Protein AF-A0A2E2B3Q4-F1 (afdb_monomer)

Structure (mmCIF, N/CA/C/O backbone):
data_AF-A0A2E2B3Q4-F1
#
_entry.id   AF-A0A2E2B3Q4-F1
#
loop_
_atom_site.group_PDB
_atom_site.id
_atom_site.type_symbol
_atom_site.label_atom_id
_atom_site.label_alt_id
_atom_site.label_comp_id
_atom_site.label_asym_id
_atom_site.label_entity_id
_atom_site.label_seq_id
_atom_site.pdbx_PDB_ins_code
_atom_site.Cartn_x
_atom_site.Cartn_y
_atom_site.Cartn_z
_atom_site.occupancy
_atom_site.B_iso_or_equiv
_atom_site.auth_seq_id
_atom_site.auth_comp_id
_atom_site.auth_asym_id
_atom_site.auth_atom_id
_atom_site.pdbx_PDB_model_num
ATOM 1 N N . MET A 1 1 ? -14.056 -1.247 15.953 1.00 68.25 1 MET A N 1
ATOM 2 C CA . MET A 1 1 ? -13.317 -0.067 15.463 1.00 68.25 1 MET A CA 1
ATOM 3 C C . MET A 1 1 ? -14.347 0.898 14.944 1.00 68.25 1 MET A C 1
ATOM 5 O O . MET A 1 1 ? -15.021 0.557 13.977 1.00 68.25 1 MET A O 1
ATOM 9 N N . ASP A 1 2 ? -14.502 2.016 15.639 1.00 80.19 2 ASP A N 1
ATOM 10 C CA . ASP A 1 2 ? -15.424 3.074 15.249 1.00 80.19 2 ASP A CA 1
ATOM 11 C C . ASP A 1 2 ? -14.594 4.158 14.554 1.00 80.19 2 ASP A C 1
ATOM 13 O O . ASP A 1 2 ? -13.893 4.933 15.198 1.00 80.19 2 ASP A O 1
ATOM 17 N N . ILE A 1 3 ? -14.525 4.079 13.225 1.00 85.38 3 ILE A N 1
ATOM 18 C CA . ILE A 1 3 ? -13.751 4.995 12.383 1.00 85.38 3 ILE A CA 1
ATOM 19 C C . ILE A 1 3 ? -14.750 5.655 11.446 1.00 85.38 3 ILE A C 1
ATOM 21 O O . ILE A 1 3 ? -15.396 4.970 10.649 1.00 85.38 3 ILE A O 1
ATOM 25 N N . GLN A 1 4 ? -14.864 6.976 11.534 1.00 88.38 4 GLN A N 1
ATOM 26 C CA . GLN A 1 4 ? -15.706 7.738 10.626 1.00 88.38 4 GLN A CA 1
ATOM 27 C C . GLN A 1 4 ? -15.102 7.738 9.217 1.00 88.38 4 GLN A C 1
ATOM 29 O O . GLN A 1 4 ? -13.902 7.935 9.036 1.00 88.38 4 GLN A O 1
ATOM 34 N N . ILE A 1 5 ? -15.945 7.524 8.208 1.00 92.50 5 ILE A N 1
ATOM 35 C CA . ILE A 1 5 ? -15.524 7.596 6.808 1.00 92.50 5 ILE A CA 1
ATOM 36 C C . ILE A 1 5 ? -15.081 9.026 6.486 1.00 92.50 5 ILE A C 1
ATOM 38 O O . ILE A 1 5 ? -15.745 9.991 6.859 1.00 92.50 5 ILE A O 1
ATOM 42 N N . GLY A 1 6 ? -13.983 9.148 5.745 1.00 92.88 6 GLY A N 1
ATOM 43 C CA . GLY A 1 6 ? -13.477 10.428 5.256 1.00 92.88 6 GLY A CA 1
ATOM 44 C C . GLY A 1 6 ? -12.499 11.135 6.193 1.00 92.88 6 GLY A C 1
ATOM 45 O O . GLY A 1 6 ? -12.079 12.248 5.891 1.00 92.88 6 GLY A O 1
ATOM 46 N N . THR A 1 7 ? -12.117 10.510 7.305 1.00 93.81 7 THR A N 1
ATOM 47 C CA . THR A 1 7 ? -11.088 11.036 8.209 1.00 93.81 7 THR A CA 1
ATOM 48 C C . THR A 1 7 ? -9.717 10.451 7.887 1.00 93.81 7 THR A C 1
ATOM 50 O O . THR A 1 7 ? -9.600 9.398 7.256 1.00 93.81 7 THR A O 1
ATOM 53 N N . ASN A 1 8 ? -8.659 11.132 8.317 1.00 94.56 8 ASN A N 1
ATOM 54 C CA . ASN A 1 8 ? -7.327 10.544 8.325 1.00 94.56 8 ASN A CA 1
ATOM 55 C C . ASN A 1 8 ? -7.137 9.770 9.628 1.00 94.56 8 ASN A C 1
ATOM 57 O O . ASN A 1 8 ? -7.483 10.246 10.708 1.00 94.56 8 ASN A O 1
ATOM 61 N N . VAL A 1 9 ? -6.588 8.567 9.514 1.00 94.56 9 VAL A N 1
ATOM 62 C CA 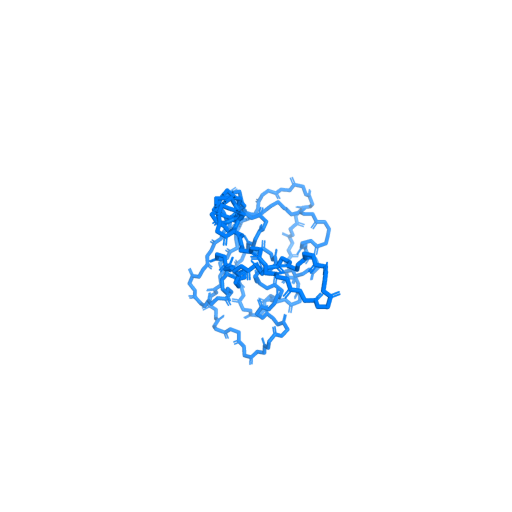. VAL A 1 9 ? -6.256 7.717 10.653 1.00 94.56 9 VAL A CA 1
ATOM 63 C C . VAL A 1 9 ? -4.799 7.309 10.574 1.00 94.56 9 VAL A C 1
ATOM 65 O O . VAL A 1 9 ? -4.282 6.982 9.502 1.00 94.56 9 VAL A O 1
ATOM 68 N N . GLN A 1 10 ? -4.137 7.313 11.719 1.00 94.88 10 GLN A N 1
ATOM 69 C CA . GLN A 1 10 ? -2.811 6.751 11.860 1.00 94.88 10 GLN A CA 1
ATOM 70 C C . GLN A 1 10 ? -2.948 5.263 12.173 1.00 94.88 10 GLN A C 1
ATOM 72 O O . GLN A 1 10 ? -3.650 4.852 13.096 1.00 94.88 10 GLN A O 1
ATOM 77 N N . VAL A 1 11 ? -2.278 4.441 11.372 1.00 95.06 11 VAL A N 1
ATOM 78 C CA . VAL A 1 11 ? -2.275 2.986 11.514 1.00 95.06 11 VAL A CA 1
ATOM 79 C C . VAL A 1 11 ? -0.866 2.556 11.861 1.00 95.06 11 VAL A C 1
ATOM 81 O O . VAL A 1 11 ? 0.073 2.870 11.133 1.00 95.06 11 VAL A O 1
ATOM 84 N N . LYS A 1 12 ? -0.724 1.808 12.952 1.00 96.00 12 LYS A N 1
ATOM 85 C CA . LYS A 1 12 ? 0.545 1.237 13.403 1.00 96.00 12 LYS A CA 1
ATOM 86 C C . LYS A 1 12 ? 0.440 -0.278 13.462 1.00 96.00 12 LYS A C 1
ATOM 88 O O . LYS A 1 12 ? -0.500 -0.818 14.040 1.00 96.00 12 LYS A O 1
ATOM 93 N N . VAL A 1 13 ? 1.415 -0.981 12.895 1.00 96.50 13 VAL A N 1
ATOM 94 C CA . VAL A 1 13 ? 1.517 -2.441 12.995 1.00 96.50 13 VAL A CA 1
ATOM 95 C C . VAL A 1 13 ? 2.188 -2.790 14.321 1.00 96.50 13 VAL A C 1
ATOM 97 O O . VAL A 1 13 ? 3.402 -2.669 14.475 1.00 96.50 13 VAL A O 1
ATOM 100 N N . VAL A 1 14 ? 1.394 -3.210 15.305 1.00 96.62 14 VAL A N 1
ATOM 101 C CA . VAL A 1 14 ? 1.876 -3.483 16.669 1.00 96.62 14 VAL A CA 1
ATOM 102 C C . VAL A 1 14 ? 2.343 -4.922 16.832 1.00 96.62 14 VAL A C 1
ATOM 104 O O . VAL A 1 14 ? 3.248 -5.180 17.622 1.00 96.62 14 VAL A O 1
ATOM 107 N N . LYS A 1 15 ? 1.765 -5.866 16.086 1.00 95.44 15 LYS A N 1
ATOM 108 C CA . LYS A 1 15 ? 2.128 -7.287 16.153 1.00 95.44 15 LYS A CA 1
ATOM 109 C C . LYS A 1 15 ? 2.578 -7.790 14.793 1.00 95.44 15 LYS A C 1
ATOM 111 O O . LYS A 1 15 ? 2.002 -7.416 13.774 1.00 95.44 15 LYS A O 1
ATOM 116 N N . GLN A 1 16 ? 3.563 -8.685 14.793 1.00 94.38 16 GLN A N 1
ATOM 117 C CA . GLN A 1 16 ? 4.035 -9.322 13.571 1.00 94.38 16 GLN A CA 1
ATOM 118 C C . GLN A 1 16 ? 2.912 -10.178 12.951 1.00 94.38 16 GLN A C 1
ATOM 120 O O . GLN A 1 16 ? 2.377 -11.064 13.627 1.00 94.38 16 GLN A O 1
ATOM 125 N N . PRO A 1 17 ? 2.540 -9.946 11.681 1.00 93.62 17 PRO A N 1
ATOM 126 C CA . PRO A 1 17 ? 1.540 -10.763 11.008 1.00 93.62 17 PRO A CA 1
ATOM 127 C C . PRO A 1 17 ? 2.051 -12.186 10.787 1.00 93.62 17 PRO A C 1
ATOM 129 O O . PRO A 1 17 ? 3.189 -12.388 10.364 1.00 93.62 17 PRO A O 1
ATOM 132 N N . THR A 1 18 ? 1.197 -13.174 11.042 1.00 93.56 18 THR A N 1
ATOM 133 C CA . THR A 1 18 ? 1.555 -14.599 10.941 1.00 93.56 18 THR A CA 1
ATOM 134 C C . THR A 1 18 ? 1.222 -15.218 9.587 1.00 93.56 18 THR A C 1
ATOM 136 O O . THR A 1 18 ? 1.747 -16.276 9.258 1.00 93.56 18 THR A O 1
ATOM 139 N N . ASN A 1 19 ? 0.352 -14.585 8.795 1.00 93.81 19 ASN A N 1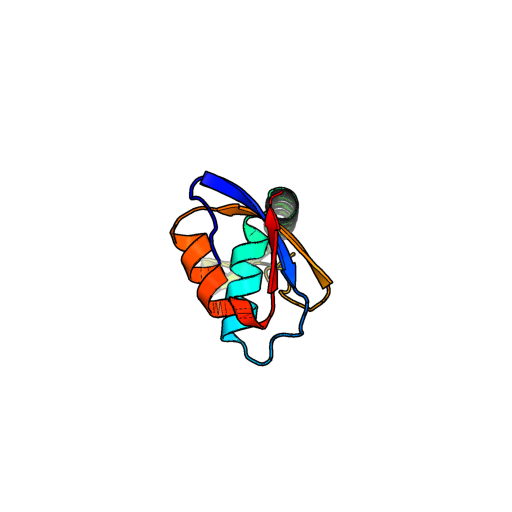
ATOM 140 C CA . ASN A 1 19 ? -0.081 -15.095 7.498 1.00 93.81 19 ASN A CA 1
ATOM 141 C C . ASN A 1 19 ? 0.233 -14.113 6.361 1.00 93.81 19 ASN A C 1
ATOM 143 O O . ASN A 1 19 ? 0.247 -12.892 6.525 1.00 93.81 19 ASN A O 1
ATOM 147 N N . GLU A 1 20 ? 0.437 -14.650 5.159 1.00 94.94 20 GLU A N 1
ATOM 148 C CA . GLU A 1 20 ? 0.743 -13.823 3.989 1.00 94.94 20 GLU A CA 1
ATOM 149 C C . GLU A 1 20 ? -0.414 -12.900 3.592 1.00 94.94 20 GLU A C 1
ATOM 151 O O . GLU A 1 20 ? -0.191 -11.815 3.054 1.00 94.94 20 GLU A O 1
ATOM 156 N N . ALA A 1 21 ? -1.656 -13.317 3.848 1.00 95.00 21 ALA A N 1
ATOM 157 C CA . ALA A 1 21 ? -2.843 -12.536 3.517 1.00 95.00 21 ALA A CA 1
ATOM 158 C C . ALA 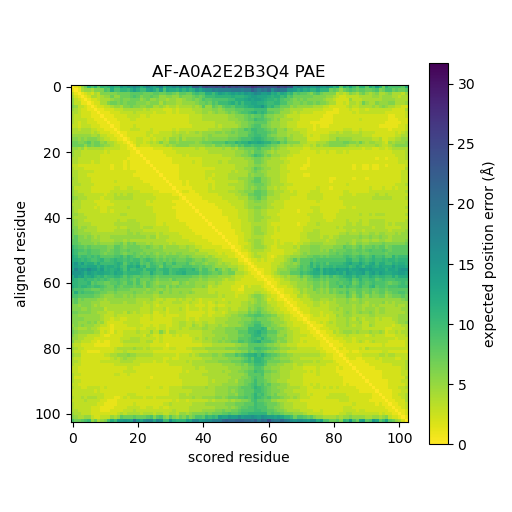A 1 21 ? -2.910 -11.222 4.316 1.00 95.00 21 ALA A C 1
ATOM 160 O O . ALA A 1 21 ? -3.189 -10.167 3.734 1.00 95.00 21 ALA A O 1
ATOM 161 N N . ALA A 1 22 ? -2.595 -11.249 5.618 1.00 95.00 22 ALA A N 1
ATOM 162 C CA . ALA A 1 22 ? -2.522 -10.032 6.421 1.00 95.00 22 ALA A CA 1
ATOM 163 C C . ALA A 1 22 ? -1.336 -9.171 5.991 1.00 95.00 22 ALA A C 1
ATOM 165 O O . ALA A 1 22 ? -1.522 -7.971 5.817 1.00 95.00 22 ALA A O 1
ATOM 166 N N . ILE A 1 23 ? -0.164 -9.762 5.716 1.00 95.50 23 ILE A N 1
ATOM 167 C CA . ILE A 1 23 ? 1.000 -9.015 5.203 1.00 95.50 23 ILE A CA 1
ATOM 168 C C . ILE A 1 23 ? 0.626 -8.262 3.921 1.00 95.50 23 ILE A C 1
ATOM 170 O O . ILE A 1 23 ? 0.855 -7.059 3.813 1.00 95.50 23 ILE A O 1
ATOM 174 N N . LYS A 1 24 ? -0.007 -8.938 2.955 1.00 95.06 24 LYS A N 1
ATOM 175 C CA . LYS A 1 24 ? -0.459 -8.317 1.698 1.00 95.06 24 LYS A CA 1
ATOM 176 C C . LYS A 1 24 ? -1.455 -7.184 1.944 1.00 95.06 24 LYS A C 1
ATOM 178 O O . LYS A 1 24 ? -1.389 -6.154 1.273 1.00 95.06 24 LYS A O 1
ATOM 183 N N . THR A 1 25 ? -2.363 -7.354 2.900 1.00 96.62 25 THR A N 1
ATOM 184 C CA . THR A 1 25 ? -3.359 -6.333 3.247 1.00 96.62 25 THR A CA 1
ATOM 185 C C . THR A 1 25 ? -2.712 -5.126 3.919 1.00 96.62 25 THR A C 1
ATOM 187 O O . THR A 1 25 ? -2.948 -4.004 3.483 1.00 96.62 25 THR A O 1
ATOM 190 N N . LEU A 1 26 ? -1.801 -5.337 4.868 1.00 95.94 26 LEU A N 1
ATOM 191 C CA . LEU A 1 26 ? -1.046 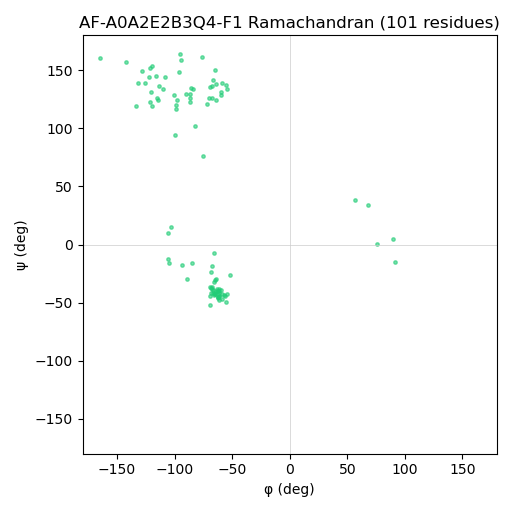-4.266 5.519 1.00 95.94 26 LEU A CA 1
ATOM 192 C C . LEU A 1 26 ? -0.177 -3.496 4.530 1.00 95.94 26 LEU A C 1
ATOM 194 O O . LEU A 1 26 ? -0.245 -2.273 4.497 1.00 95.94 26 LEU A O 1
ATOM 198 N N . ARG A 1 27 ? 0.553 -4.186 3.645 1.00 95.38 27 ARG A N 1
ATOM 199 C CA . ARG A 1 27 ? 1.322 -3.533 2.571 1.00 95.38 27 ARG A CA 1
ATOM 200 C C . ARG A 1 27 ? 0.442 -2.651 1.697 1.00 95.38 27 ARG A C 1
ATOM 202 O O . ARG A 1 27 ? 0.828 -1.540 1.355 1.00 95.38 27 ARG A O 1
ATOM 209 N N . ARG A 1 28 ? -0.739 -3.143 1.317 1.00 94.88 28 ARG A N 1
ATOM 210 C CA . ARG A 1 28 ? -1.696 -2.411 0.477 1.00 94.88 28 ARG A CA 1
ATOM 211 C C . ARG A 1 28 ? -2.279 -1.193 1.190 1.00 94.88 28 ARG A C 1
ATOM 213 O O . ARG A 1 28 ? -2.454 -0.163 0.547 1.00 94.88 28 ARG A O 1
ATOM 220 N N . VAL A 1 29 ? -2.564 -1.309 2.484 1.00 95.38 29 VAL A N 1
ATOM 221 C CA . VAL A 1 29 ? -3.066 -0.213 3.318 1.00 95.38 29 VAL A CA 1
ATOM 222 C C . VAL A 1 29 ? -1.978 0.845 3.526 1.00 95.38 29 VAL A C 1
ATOM 224 O O . VAL A 1 29 ? -2.200 2.000 3.182 1.00 95.38 29 VAL A O 1
ATOM 227 N N . LEU A 1 30 ? -0.778 0.455 3.964 1.00 95.62 30 LEU A N 1
ATOM 228 C CA . LEU A 1 30 ? 0.358 1.364 4.176 1.00 95.62 30 LEU A CA 1
ATOM 229 C C . LEU A 1 30 ? 0.844 2.019 2.874 1.00 95.62 30 LEU A C 1
ATOM 231 O O . LEU A 1 30 ? 1.265 3.169 2.875 1.00 95.62 30 LEU A O 1
ATOM 235 N N . ALA A 1 31 ? 0.699 1.348 1.728 1.00 94.50 31 ALA A N 1
ATOM 236 C CA . ALA A 1 31 ? 0.986 1.941 0.422 1.00 94.50 31 ALA A CA 1
ATOM 237 C C . ALA A 1 31 ? 0.052 3.102 0.032 1.00 94.50 31 ALA A C 1
ATOM 239 O O . ALA A 1 31 ? 0.278 3.729 -1.007 1.00 94.50 31 ALA A O 1
ATOM 240 N N . LYS A 1 32 ? -1.010 3.372 0.805 1.00 94.12 32 LYS A N 1
ATOM 241 C CA . LYS A 1 32 ? -1.892 4.527 0.601 1.00 94.12 32 LYS A CA 1
ATOM 242 C C . LYS A 1 32 ? -1.363 5.804 1.259 1.00 94.12 32 LYS A C 1
ATOM 244 O O . LYS A 1 32 ? -1.831 6.869 0.854 1.00 94.12 32 LYS A O 1
ATOM 249 N N . ASP A 1 33 ? -0.404 5.702 2.178 1.00 94.94 33 ASP A N 1
ATOM 250 C CA . ASP A 1 33 ? 0.297 6.848 2.762 1.00 94.94 33 ASP A CA 1
ATOM 251 C C . ASP A 1 33 ? 1.001 7.657 1.658 1.00 94.94 33 ASP A C 1
ATOM 253 O O . ASP A 1 33 ? 1.560 7.100 0.706 1.00 94.94 33 ASP A O 1
ATOM 257 N N . GLU A 1 34 ? 0.939 8.982 1.750 1.00 93.56 34 GLU A N 1
ATOM 258 C CA . GLU A 1 34 ? 1.538 9.896 0.780 1.00 93.56 34 GLU A CA 1
ATOM 259 C C . GLU A 1 34 ? 3.062 9.770 0.710 1.00 93.56 34 GLU A C 1
ATOM 261 O O . GLU A 1 34 ? 3.625 9.783 -0.388 1.00 93.56 34 GLU A O 1
ATOM 266 N N . SER A 1 35 ? 3.723 9.562 1.850 1.00 93.25 35 SER A N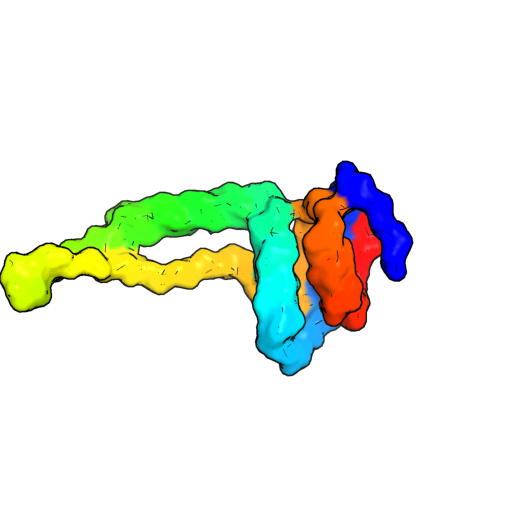 1
ATOM 267 C CA . SER A 1 35 ? 5.175 9.365 1.920 1.00 93.25 35 SER A CA 1
ATOM 268 C C . SER A 1 35 ? 5.601 8.107 1.154 1.00 93.25 35 SER A C 1
ATOM 270 O O . SER A 1 35 ? 6.498 8.139 0.305 1.00 93.25 35 SER A O 1
ATOM 272 N N . ILE A 1 36 ? 4.875 7.007 1.360 1.00 94.50 36 ILE A N 1
ATOM 273 C CA . ILE A 1 36 ? 5.103 5.730 0.681 1.00 94.50 36 ILE A CA 1
ATOM 274 C C . ILE A 1 36 ? 4.752 5.821 -0.808 1.00 94.50 36 ILE A C 1
ATOM 276 O O . ILE A 1 36 ? 5.459 5.254 -1.646 1.00 94.50 36 ILE A O 1
ATOM 280 N N . LYS A 1 37 ? 3.692 6.550 -1.175 1.00 94.25 37 LYS A N 1
ATOM 281 C CA . LYS A 1 37 ? 3.349 6.817 -2.581 1.00 94.25 37 LYS A CA 1
ATOM 282 C C . LYS A 1 37 ? 4.451 7.598 -3.293 1.00 94.25 37 LYS A C 1
ATOM 284 O O . LYS A 1 37 ? 4.797 7.246 -4.424 1.00 94.25 37 LYS A O 1
ATOM 289 N N . ALA A 1 38 ? 5.000 8.628 -2.653 1.00 95.00 38 ALA A N 1
ATOM 290 C CA . ALA A 1 38 ? 6.093 9.421 -3.203 1.00 95.00 38 ALA A CA 1
ATOM 291 C C . ALA A 1 38 ? 7.341 8.556 -3.427 1.00 95.00 38 ALA A C 1
ATOM 293 O O . ALA A 1 38 ? 7.918 8.569 -4.518 1.00 95.00 38 ALA A O 1
ATOM 294 N N . GLU A 1 39 ? 7.691 7.724 -2.447 1.00 94.94 39 GLU A N 1
ATOM 295 C CA . GLU A 1 39 ? 8.823 6.809 -2.560 1.00 94.94 39 GLU A CA 1
ATOM 296 C C . GLU A 1 39 ? 8.606 5.753 -3.650 1.00 94.94 39 GLU A C 1
ATOM 298 O O . GLU A 1 39 ? 9.477 5.520 -4.488 1.00 94.94 39 GLU A O 1
ATOM 303 N N . LYS A 1 40 ? 7.405 5.174 -3.735 1.00 94.56 40 LYS A N 1
ATOM 304 C CA . LYS A 1 40 ? 7.039 4.257 -4.823 1.00 94.56 40 LYS A CA 1
ATOM 305 C C . LYS A 1 40 ? 7.202 4.919 -6.193 1.00 94.56 40 LYS A C 1
ATOM 307 O O . LYS A 1 40 ? 7.756 4.302 -7.098 1.00 94.56 40 LYS A O 1
ATOM 312 N N . LYS A 1 41 ? 6.763 6.172 -6.348 1.00 94.94 41 LYS A N 1
ATOM 313 C CA . LYS A 1 41 ? 6.917 6.934 -7.598 1.00 94.94 41 LYS A CA 1
ATOM 314 C C . LYS A 1 41 ? 8.393 7.150 -7.946 1.00 94.94 41 LYS A C 1
ATOM 316 O O . LYS A 1 41 ? 8.771 7.029 -9.112 1.00 94.94 41 LYS A O 1
ATOM 321 N N . ARG A 1 42 ? 9.236 7.431 -6.947 1.00 95.56 42 ARG A N 1
ATOM 322 C CA . ARG A 1 42 ? 10.692 7.540 -7.119 1.00 95.56 42 ARG A CA 1
ATOM 323 C C . ARG A 1 42 ? 11.295 6.218 -7.596 1.00 95.56 42 ARG A C 1
ATOM 325 O O . ARG A 1 42 ? 12.050 6.217 -8.567 1.00 95.56 42 ARG A O 1
ATOM 332 N N . LEU A 1 43 ? 10.939 5.103 -6.959 1.00 94.25 43 LEU A N 1
ATOM 333 C CA . LEU A 1 43 ? 11.418 3.768 -7.329 1.00 94.25 43 LEU A CA 1
ATOM 334 C C . LEU A 1 43 ? 10.959 3.350 -8.728 1.00 94.25 43 LEU A C 1
ATOM 336 O O . LEU A 1 43 ? 11.760 2.801 -9.480 1.00 94.25 43 LEU A O 1
ATOM 340 N N . ASP A 1 44 ? 9.714 3.650 -9.101 1.00 93.19 44 ASP A N 1
ATOM 341 C CA . ASP A 1 44 ? 9.196 3.367 -10.443 1.00 93.19 44 ASP A CA 1
ATOM 342 C C . ASP A 1 44 ? 10.005 4.136 -11.510 1.00 93.19 44 ASP A C 1
ATOM 344 O O . ASP A 1 44 ? 10.449 3.540 -12.490 1.00 93.19 44 ASP A O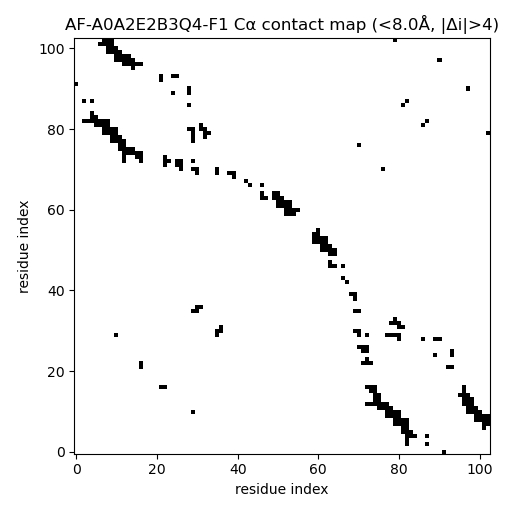 1
ATOM 348 N N . LYS A 1 45 ? 10.356 5.408 -11.261 1.00 93.94 45 LYS A N 1
ATOM 349 C CA . LYS A 1 45 ? 11.242 6.184 -12.153 1.00 93.94 45 LYS A CA 1
ATOM 350 C C . LYS A 1 45 ? 12.643 5.571 -12.287 1.00 93.94 45 LYS A C 1
ATOM 352 O O . LYS A 1 45 ? 13.225 5.587 -13.371 1.00 93.94 45 LYS A O 1
ATOM 357 N N . VAL A 1 46 ? 13.201 5.037 -11.198 1.00 93.62 46 VAL A N 1
ATOM 358 C CA . VAL A 1 46 ? 14.504 4.345 -11.216 1.00 93.62 46 VAL A CA 1
ATOM 359 C C . VAL A 1 46 ? 14.419 3.010 -11.959 1.00 93.62 46 VAL A C 1
ATOM 361 O O . VAL A 1 46 ? 15.368 2.621 -12.639 1.00 93.62 46 VAL A O 1
ATOM 364 N N . ALA A 1 47 ? 13.304 2.292 -11.839 1.00 91.69 47 ALA A N 1
ATOM 365 C CA . ALA A 1 47 ? 13.090 1.051 -12.571 1.00 91.69 47 ALA A CA 1
ATOM 366 C C . ALA A 1 47 ? 12.985 1.312 -14.081 1.00 91.69 47 ALA A C 1
ATOM 368 O O . ALA A 1 47 ? 13.602 0.590 -14.867 1.00 91.69 47 ALA A O 1
ATOM 369 N N . ASP A 1 48 ? 12.275 2.373 -14.469 1.00 91.69 48 ASP A N 1
ATOM 370 C CA . ASP A 1 48 ? 12.103 2.768 -15.867 1.00 91.69 48 ASP A CA 1
ATOM 371 C C . ASP A 1 48 ? 13.413 3.263 -16.502 1.00 91.69 48 ASP A C 1
ATOM 373 O O . ASP A 1 48 ? 13.714 2.933 -17.649 1.00 91.69 48 ASP A O 1
ATOM 377 N N . SER A 1 49 ? 14.262 3.978 -15.756 1.00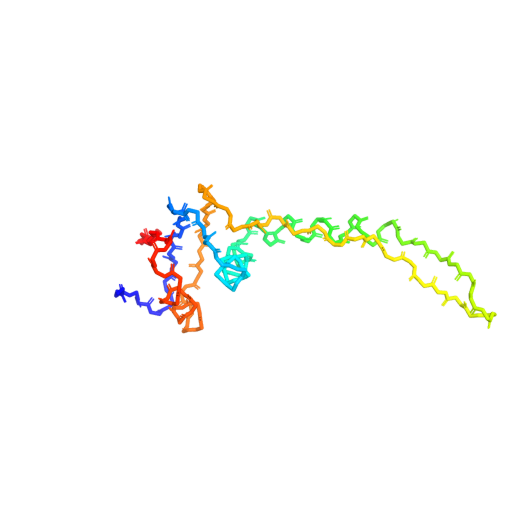 92.19 49 SER A N 1
ATOM 378 C CA . SER A 1 49 ? 15.579 4.393 -16.267 1.00 92.19 49 SER A CA 1
ATOM 379 C C . SER A 1 49 ? 16.546 3.224 -16.484 1.00 92.19 49 SER A C 1
ATOM 381 O O . SER A 1 49 ? 17.519 3.352 -17.224 1.00 92.19 49 SER A O 1
ATOM 383 N N . LYS A 1 50 ? 16.280 2.070 -15.861 1.00 92.81 50 LYS A N 1
ATOM 384 C CA . LYS A 1 50 ? 17.092 0.850 -15.965 1.00 92.81 50 LYS A CA 1
ATOM 385 C C . LYS A 1 50 ? 16.483 -0.207 -16.889 1.00 92.81 50 LYS A C 1
ATOM 387 O O . LYS A 1 50 ? 16.911 -1.365 -16.840 1.00 92.81 50 LYS A O 1
ATOM 392 N N . LEU A 1 51 ? 15.509 0.159 -17.724 1.00 93.12 51 LEU A N 1
ATOM 393 C CA . LEU A 1 51 ? 14.938 -0.747 -18.720 1.00 93.12 51 LEU A CA 1
ATOM 394 C C . LEU A 1 51 ? 16.019 -1.231 -19.683 1.00 93.12 51 LEU A C 1
ATOM 396 O O . LEU A 1 51 ? 16.756 -0.445 -20.275 1.00 93.12 51 LEU A O 1
ATOM 400 N N . ARG A 1 52 ? 16.101 -2.552 -19.850 1.00 92.00 52 ARG A N 1
ATOM 401 C CA . ARG A 1 52 ? 17.016 -3.173 -20.809 1.00 92.00 52 ARG A CA 1
ATOM 402 C C . ARG A 1 52 ? 16.216 -3.762 -21.950 1.00 92.00 52 ARG A C 1
ATOM 404 O O . ARG A 1 52 ? 15.248 -4.483 -21.724 1.00 92.00 52 ARG A O 1
ATOM 411 N N . TYR A 1 53 ? 16.657 -3.501 -23.168 1.00 93.00 53 TYR A N 1
ATOM 412 C CA . TYR A 1 53 ? 16.069 -4.080 -24.365 1.00 93.00 53 TYR A CA 1
ATOM 413 C C . TYR A 1 53 ? 16.952 -5.239 -24.824 1.00 93.00 53 TYR A C 1
ATOM 415 O O . TYR A 1 53 ? 18.169 -5.100 -24.932 1.00 93.00 53 TYR A O 1
ATOM 423 N N . LYS A 1 54 ? 16.347 -6.404 -25.054 1.00 92.25 54 LYS A N 1
ATOM 424 C CA . LYS A 1 54 ? 17.001 -7.567 -25.664 1.00 92.25 54 LYS A CA 1
ATOM 425 C C . LYS A 1 54 ? 16.158 -8.071 -26.816 1.00 92.25 54 LYS A C 1
ATOM 427 O O . LYS A 1 54 ? 14.942 -8.010 -26.744 1.00 92.25 54 LYS A O 1
ATOM 432 N N . THR A 1 55 ? 16.771 -8.643 -27.836 1.00 95.12 55 THR A N 1
ATOM 433 C CA . THR A 1 55 ? 16.017 -9.276 -28.921 1.00 95.12 55 THR A CA 1
ATOM 434 C C . THR A 1 55 ? 15.650 -10.710 -28.538 1.00 95.12 55 THR A C 1
ATOM 436 O O . THR A 1 55 ? 16.494 -11.457 -28.042 1.00 95.12 55 THR A O 1
ATOM 439 N N . ARG A 1 56 ? 14.395 -11.117 -28.757 1.00 92.88 56 ARG A N 1
ATOM 440 C CA . ARG A 1 56 ? 13.932 -12.511 -28.649 1.00 92.88 56 ARG A CA 1
ATOM 441 C C . ARG A 1 56 ? 13.087 -12.851 -29.873 1.00 92.88 56 ARG A C 1
ATOM 443 O O . ARG A 1 56 ? 12.085 -12.189 -30.119 1.00 92.88 56 ARG A O 1
ATOM 450 N N . GLY A 1 57 ? 13.516 -13.842 -30.661 1.00 92.94 57 GLY A N 1
ATOM 451 C CA . GLY A 1 57 ? 12.824 -14.230 -31.900 1.00 92.94 57 GLY A CA 1
ATOM 452 C C . GLY A 1 57 ? 12.660 -13.073 -32.894 1.00 92.94 57 GLY A C 1
ATOM 453 O O . GLY A 1 57 ? 11.589 -12.903 -33.465 1.00 92.94 57 GLY A O 1
ATOM 454 N N . GLY A 1 58 ? 13.674 -12.208 -33.019 1.00 93.38 58 GLY A N 1
ATOM 455 C CA . GLY A 1 58 ? 13.629 -11.025 -33.890 1.00 93.38 58 GLY A CA 1
ATOM 456 C C . GLY A 1 58 ? 12.789 -9.849 -33.371 1.00 93.38 58 GLY A C 1
ATOM 457 O O . GLY A 1 58 ? 12.729 -8.821 -34.036 1.00 93.38 58 GLY A O 1
ATOM 458 N N . ARG A 1 59 ? 12.165 -9.951 -32.187 1.00 93.00 59 ARG A N 1
ATOM 459 C CA . ARG A 1 59 ? 11.358 -8.874 -31.584 1.00 93.00 59 ARG A CA 1
ATOM 460 C C . ARG A 1 59 ? 12.055 -8.244 -30.372 1.00 93.00 59 ARG A C 1
ATOM 462 O O . ARG A 1 59 ? 12.705 -8.973 -29.614 1.00 93.00 59 ARG A O 1
ATOM 469 N N . PRO A 1 60 ? 11.918 -6.923 -30.144 1.00 92.19 60 PRO A N 1
ATOM 470 C CA . PRO A 1 60 ? 12.422 -6.290 -28.934 1.00 92.19 60 PRO A CA 1
ATOM 471 C C . PRO A 1 60 ? 11.627 -6.779 -27.718 1.00 92.19 60 PRO A C 1
ATOM 473 O O . PRO A 1 60 ? 10.402 -6.709 -27.667 1.00 92.19 60 PRO A O 1
ATOM 476 N N . TRP A 1 61 ? 12.349 -7.278 -26.726 1.00 94.69 61 TRP A N 1
ATOM 477 C CA . TRP A 1 61 ? 11.849 -7.742 -25.445 1.00 94.69 61 TRP A CA 1
ATOM 478 C C . TRP A 1 61 ? 12.378 -6.836 -24.338 1.00 94.69 61 TRP A C 1
ATOM 480 O O . TRP A 1 61 ? 13.590 -6.665 -24.177 1.00 94.69 61 TRP A O 1
ATOM 490 N N . ILE A 1 62 ? 11.465 -6.280 -23.547 1.00 93.94 62 ILE A N 1
ATOM 491 C CA . ILE A 1 62 ? 11.799 -5.385 -22.441 1.00 93.94 62 ILE A CA 1
ATOM 492 C C . ILE A 1 62 ? 12.070 -6.221 -21.191 1.00 93.94 62 ILE A C 1
ATOM 494 O O . ILE A 1 62 ? 11.215 -6.971 -20.721 1.00 93.94 62 ILE A O 1
ATOM 498 N N . GLN A 1 63 ? 13.257 -6.070 -20.619 1.00 92.75 63 GLN A N 1
ATOM 499 C CA . GLN A 1 63 ? 13.592 -6.592 -19.302 1.00 92.75 63 GLN A CA 1
ATOM 500 C C . GLN A 1 63 ? 13.458 -5.468 -18.276 1.00 92.75 63 GLN A C 1
ATOM 502 O O . GLN A 1 63 ? 14.179 -4.469 -18.332 1.00 92.75 63 GLN A O 1
ATOM 507 N N . ARG A 1 64 ? 12.522 -5.647 -17.340 1.00 90.12 64 ARG A N 1
ATOM 508 C CA . ARG A 1 64 ? 12.291 -4.728 -16.222 1.00 90.12 64 ARG A CA 1
ATOM 509 C C . ARG A 1 64 ? 13.029 -5.211 -14.978 1.00 90.12 64 ARG A C 1
ATOM 511 O O . ARG A 1 64 ? 13.177 -6.415 -14.771 1.00 90.12 64 ARG A O 1
ATOM 518 N N . MET A 1 65 ? 13.466 -4.272 -14.146 1.00 92.44 65 MET A N 1
ATOM 519 C CA . MET A 1 65 ? 13.955 -4.581 -12.803 1.00 92.44 65 MET A CA 1
ATOM 520 C C . MET A 1 65 ? 12.813 -5.140 -11.941 1.00 92.44 65 MET A C 1
ATOM 522 O O . MET A 1 65 ? 11.649 -4.787 -12.141 1.00 92.44 65 MET A O 1
ATOM 526 N N . VAL A 1 66 ? 13.144 -6.002 -10.977 1.00 92.19 66 VAL A N 1
ATOM 527 C CA . VAL A 1 66 ? 12.179 -6.470 -9.974 1.00 92.19 66 VAL A CA 1
ATOM 528 C C . VAL A 1 66 ? 11.647 -5.269 -9.194 1.00 92.19 66 VAL A C 1
ATOM 530 O O . VAL A 1 66 ? 12.418 -4.427 -8.735 1.00 92.19 66 VAL A O 1
ATOM 533 N N . LYS A 1 67 ? 10.322 -5.181 -9.061 1.00 89.00 67 LYS A N 1
ATOM 534 C CA . LYS A 1 67 ? 9.677 -4.066 -8.370 1.00 89.00 67 LYS A CA 1
ATOM 535 C C . LYS A 1 67 ? 9.956 -4.139 -6.870 1.00 89.00 67 LYS A C 1
ATOM 537 O O . LYS A 1 67 ? 9.674 -5.148 -6.229 1.00 89.00 67 LYS A O 1
ATOM 542 N N .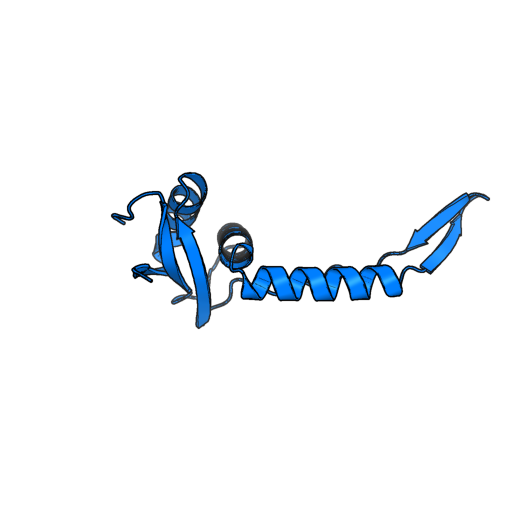 ILE A 1 68 ? 10.477 -3.047 -6.321 1.00 92.12 68 ILE A N 1
ATOM 543 C CA . ILE A 1 68 ? 10.687 -2.885 -4.882 1.00 92.12 68 ILE A CA 1
ATOM 544 C C . ILE A 1 68 ? 9.421 -2.262 -4.288 1.00 92.12 68 ILE A C 1
ATOM 546 O O . ILE A 1 68 ? 8.907 -1.265 -4.796 1.00 92.12 68 ILE A O 1
ATOM 550 N N . HIS A 1 69 ? 8.906 -2.865 -3.220 1.00 90.94 69 HIS A N 1
ATOM 551 C CA . HIS A 1 69 ? 7.768 -2.345 -2.466 1.00 90.94 69 HIS A CA 1
ATOM 552 C C . HIS A 1 69 ? 8.292 -1.606 -1.226 1.00 90.94 69 HIS A C 1
ATOM 554 O O . HIS A 1 69 ? 8.972 -2.243 -0.425 1.00 90.94 69 HIS A O 1
ATOM 560 N N . PRO A 1 70 ? 8.012 -0.300 -1.049 1.00 92.25 70 PRO A N 1
ATOM 561 C CA . PRO A 1 70 ? 8.541 0.436 0.101 1.00 92.25 70 PRO A CA 1
ATOM 562 C C . PRO A 1 70 ? 7.941 -0.023 1.435 1.00 92.25 70 PRO A C 1
ATOM 564 O O . PRO A 1 70 ? 8.661 -0.124 2.417 1.00 92.25 70 PRO A O 1
ATOM 567 N N . ALA A 1 71 ? 6.643 -0.341 1.462 1.00 93.75 71 ALA A N 1
ATOM 568 C CA . ALA A 1 71 ? 5.987 -0.913 2.636 1.00 93.75 71 ALA A CA 1
ATOM 569 C C . ALA A 1 71 ? 6.131 -2.441 2.643 1.00 93.75 71 ALA A C 1
ATOM 571 O O . ALA A 1 71 ? 5.796 -3.098 1.646 1.00 93.75 71 ALA A O 1
ATOM 572 N N . GLN A 1 72 ? 6.584 -3.010 3.762 1.00 92.12 72 GLN A N 1
ATOM 573 C CA . GLN A 1 72 ? 6.759 -4.454 3.935 1.00 92.12 72 GLN A CA 1
ATOM 574 C C . GLN A 1 72 ? 5.667 -5.086 4.802 1.00 92.12 72 GLN A C 1
ATOM 576 O O . GLN A 1 72 ? 5.478 -6.304 4.725 1.00 92.12 72 GLN A O 1
ATOM 581 N N . GLY A 1 73 ? 4.896 -4.292 5.547 1.00 91.81 73 GLY A N 1
ATOM 582 C CA . GLY A 1 73 ? 3.840 -4.769 6.439 1.00 91.81 73 GLY A CA 1
ATOM 583 C C . GLY A 1 73 ? 4.392 -5.539 7.638 1.00 91.81 73 GLY A C 1
ATOM 584 O O . GLY A 1 73 ? 3.788 -6.527 8.053 1.00 91.81 73 GLY A O 1
ATOM 585 N N . VAL A 1 74 ? 5.562 -5.140 8.137 1.00 93.62 74 VAL A N 1
ATOM 586 C CA . VAL A 1 74 ? 6.212 -5.738 9.313 1.00 93.62 74 VAL A CA 1
ATOM 587 C C . VAL A 1 74 ? 5.878 -4.959 10.583 1.00 93.62 74 VAL A C 1
ATOM 589 O O . VAL A 1 74 ? 5.402 -3.825 10.527 1.00 93.62 74 VAL A O 1
ATOM 592 N N . GLN A 1 75 ? 6.116 -5.577 11.740 1.00 95.06 75 GLN A N 1
ATOM 593 C CA . GLN A 1 75 ? 5.938 -4.917 13.030 1.00 95.06 75 GLN A CA 1
ATOM 594 C C . GLN A 1 75 ? 6.752 -3.615 13.113 1.00 95.06 75 GLN A C 1
ATOM 596 O O . GLN A 1 75 ? 7.911 -3.566 12.710 1.00 95.06 75 GLN A O 1
ATOM 601 N N . GLY A 1 76 ? 6.137 -2.568 13.660 1.00 93.75 76 GLY A N 1
ATOM 602 C CA . GLY A 1 76 ? 6.745 -1.248 13.823 1.00 93.75 76 GLY A CA 1
ATOM 603 C C . GLY A 1 76 ? 6.503 -0.293 12.655 1.00 93.75 76 GLY A C 1
ATOM 604 O O . GLY A 1 76 ? 6.671 0.911 12.837 1.00 93.75 76 GLY A O 1
ATOM 605 N N . GLU A 1 77 ? 6.055 -0.778 11.491 1.00 94.25 77 GLU A N 1
ATOM 606 C CA . GLU A 1 77 ? 5.632 0.112 10.410 1.00 94.25 77 GLU A CA 1
ATOM 607 C C . GLU A 1 77 ? 4.374 0.890 10.808 1.00 94.25 77 GLU A C 1
ATOM 609 O O . GLU A 1 77 ? 3.453 0.362 11.441 1.00 94.25 77 GLU A O 1
ATOM 614 N N . GLN A 1 78 ? 4.333 2.157 10.410 1.00 94.88 78 GLN A N 1
ATOM 615 C CA . GLN A 1 78 ? 3.193 3.031 10.628 1.00 94.88 78 GLN A CA 1
ATOM 616 C C . GLN A 1 78 ? 2.982 3.945 9.426 1.00 94.88 78 GLN A C 1
ATOM 618 O O . GLN A 1 78 ? 3.919 4.199 8.669 1.00 94.88 78 GLN A O 1
ATOM 623 N N . GLY A 1 79 ? 1.761 4.445 9.272 1.00 94.25 79 GLY A N 1
ATOM 624 C CA . GLY A 1 79 ? 1.437 5.417 8.237 1.00 94.25 79 GLY A CA 1
ATOM 625 C C . GLY A 1 79 ? 0.107 6.112 8.482 1.00 94.25 79 GLY A C 1
ATOM 626 O O . GLY A 1 79 ? -0.735 5.619 9.238 1.00 94.25 79 GLY A O 1
ATOM 627 N N . VAL A 1 80 ? -0.071 7.260 7.834 1.00 95.81 80 VAL A N 1
ATOM 628 C CA . VAL A 1 80 ? -1.323 8.025 7.862 1.00 95.81 80 VAL A CA 1
ATOM 629 C C . VAL A 1 80 ? -2.117 7.706 6.606 1.00 95.81 80 VAL A C 1
ATOM 631 O O . VAL A 1 80 ? -1.619 7.815 5.483 1.00 95.81 80 VAL A O 1
ATOM 634 N N . ILE A 1 81 ? -3.358 7.262 6.788 1.00 94.56 81 ILE A N 1
ATOM 635 C CA . ILE A 1 81 ? -4.199 6.767 5.703 1.00 94.56 81 ILE A CA 1
ATOM 636 C C . ILE A 1 81 ? -5.578 7.412 5.782 1.00 94.56 81 ILE A C 1
ATOM 638 O O . ILE A 1 81 ? -6.184 7.516 6.845 1.00 94.56 81 ILE A O 1
ATOM 642 N N . PHE A 1 82 ? -6.108 7.770 4.618 1.00 95.00 82 PHE A N 1
ATOM 643 C CA . PHE A 1 82 ? -7.483 8.222 4.473 1.00 95.00 82 PHE A CA 1
ATOM 644 C C . PHE A 1 82 ? -8.476 7.056 4.633 1.00 95.00 82 PHE A C 1
ATOM 646 O O . PHE A 1 82 ? -8.446 6.076 3.872 1.00 95.00 82 PHE A O 1
ATOM 653 N N . ALA A 1 83 ? -9.380 7.170 5.604 1.00 93.94 83 ALA A N 1
ATOM 654 C CA . ALA A 1 83 ? -10.390 6.179 5.955 1.00 93.94 83 ALA A CA 1
ATOM 655 C C . ALA A 1 83 ? -11.549 6.160 4.942 1.00 93.94 83 ALA A C 1
ATOM 657 O O . ALA A 1 83 ? -12.652 6.645 5.185 1.00 93.94 83 ALA A O 1
ATOM 658 N N . SER A 1 84 ? -11.297 5.566 3.777 1.00 94.81 84 SER A N 1
ATOM 659 C CA . SER A 1 84 ? -12.354 5.154 2.840 1.00 94.81 84 SER A CA 1
ATOM 660 C C . SER A 1 84 ? -13.050 3.871 3.312 1.00 94.81 84 SER A C 1
ATOM 662 O O . SER A 1 84 ? -12.489 3.111 4.103 1.00 94.81 84 SER A O 1
ATOM 664 N N . ALA A 1 85 ? -14.249 3.588 2.794 1.00 93.69 85 ALA A N 1
ATOM 665 C CA . ALA A 1 85 ? -15.007 2.382 3.148 1.00 93.69 85 ALA A CA 1
ATOM 666 C C . ALA A 1 85 ? -14.193 1.085 2.945 1.00 93.69 85 ALA A C 1
ATOM 668 O O . ALA A 1 85 ? -14.158 0.228 3.830 1.00 93.69 85 ALA A O 1
ATOM 669 N N . ASP A 1 86 ? -13.459 0.982 1.833 1.00 93.81 86 ASP A N 1
ATOM 670 C CA . ASP A 1 86 ? -12.592 -0.167 1.547 1.00 93.81 86 ASP A CA 1
ATOM 671 C C . ASP A 1 86 ? -11.435 -0.284 2.540 1.00 93.81 86 ASP A C 1
ATOM 673 O O . AS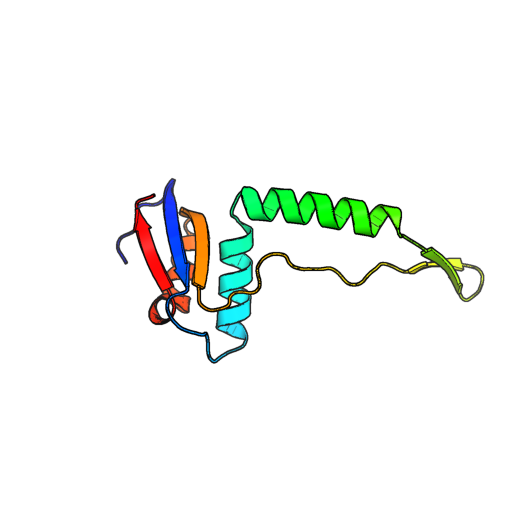P A 1 86 ? -11.122 -1.378 3.006 1.00 93.81 86 ASP A O 1
ATOM 677 N N . VAL A 1 87 ? -10.814 0.846 2.904 1.00 94.75 87 VAL A N 1
ATOM 678 C CA . VAL A 1 87 ? -9.751 0.866 3.920 1.00 94.75 87 VAL A CA 1
ATOM 679 C C . VAL A 1 87 ? -10.296 0.384 5.254 1.00 94.75 87 VAL A C 1
ATOM 681 O O . VAL A 1 87 ? -9.654 -0.434 5.896 1.00 94.75 87 VAL A O 1
ATOM 684 N N . ILE A 1 88 ? -11.481 0.830 5.663 1.00 94.56 88 ILE A N 1
ATOM 685 C CA . ILE A 1 88 ? -12.084 0.402 6.929 1.00 94.56 88 ILE A CA 1
ATOM 686 C C . ILE A 1 88 ? -12.332 -1.114 6.929 1.00 94.56 88 ILE A C 1
ATOM 688 O O . ILE A 1 88 ? -12.067 -1.775 7.933 1.00 94.56 88 ILE A O 1
ATOM 692 N N . ASN A 1 89 ? -12.785 -1.689 5.813 1.00 94.56 89 ASN A N 1
ATOM 693 C CA . ASN A 1 89 ? -12.956 -3.140 5.686 1.00 94.56 89 ASN A CA 1
ATOM 694 C C . ASN A 1 89 ? -11.618 -3.893 5.743 1.00 94.56 89 ASN A C 1
ATOM 696 O O . ASN A 1 89 ? -11.500 -4.879 6.476 1.00 94.56 89 ASN A O 1
ATOM 700 N N . ASP A 1 90 ? -10.593 -3.396 5.046 1.00 94.88 90 ASP A N 1
ATOM 701 C CA . ASP A 1 90 ? -9.237 -3.943 5.123 1.00 94.88 90 ASP A CA 1
ATOM 702 C C . ASP A 1 90 ? -8.714 -3.880 6.575 1.00 94.88 90 ASP A C 1
ATOM 704 O O . ASP A 1 90 ? -8.252 -4.894 7.099 1.00 94.88 90 ASP A O 1
ATOM 708 N N . LEU A 1 91 ? -8.863 -2.744 7.269 1.00 94.44 91 LEU A N 1
ATOM 709 C CA . LEU A 1 91 ? -8.447 -2.552 8.667 1.00 94.44 91 LEU A CA 1
ATOM 710 C C . LEU A 1 91 ? -9.187 -3.491 9.626 1.00 94.44 91 LEU A C 1
ATOM 712 O O . LEU A 1 91 ? -8.565 -4.065 10.518 1.00 94.44 91 LEU A O 1
ATOM 716 N N . LYS A 1 92 ? -10.492 -3.720 9.424 1.00 94.75 92 LYS A N 1
ATOM 717 C CA . LYS A 1 92 ? -11.258 -4.703 10.209 1.00 94.75 92 LYS A CA 1
ATOM 718 C C . LYS A 1 92 ? -10.657 -6.105 10.081 1.00 94.75 92 LYS A C 1
ATOM 720 O O . LYS A 1 92 ? -10.505 -6.787 11.096 1.00 94.75 92 LYS A O 1
ATOM 725 N N . SER A 1 93 ? -10.260 -6.509 8.871 1.00 93.94 93 SER A N 1
ATOM 726 C CA . SER A 1 93 ? -9.679 -7.836 8.617 1.00 93.94 93 SER A CA 1
ATOM 727 C C . SER A 1 93 ? -8.323 -8.057 9.304 1.00 93.94 93 SER A C 1
ATOM 729 O O . SER A 1 93 ? -8.030 -9.167 9.748 1.00 93.94 93 SER A O 1
ATOM 731 N N . VAL A 1 94 ? -7.518 -7.000 9.456 1.00 95.25 94 VAL A N 1
ATOM 732 C CA . VAL A 1 94 ? -6.182 -7.055 10.081 1.00 95.25 94 VAL A CA 1
ATOM 733 C C . VAL A 1 94 ? -6.141 -6.464 11.491 1.00 95.25 94 VAL A C 1
ATOM 735 O O . VAL A 1 94 ? -5.064 -6.348 12.069 1.00 95.25 94 VAL A O 1
ATOM 738 N N . SER A 1 95 ? -7.302 -6.156 12.074 1.00 94.56 95 SER A N 1
ATOM 739 C CA . SER A 1 95 ? -7.467 -5.483 13.375 1.00 94.56 95 SER A CA 1
ATOM 740 C C . SER A 1 95 ? -6.687 -6.119 14.530 1.00 94.56 95 SER A C 1
ATOM 742 O O . SER A 1 95 ? -6.298 -5.434 15.466 1.00 94.56 95 SER A O 1
ATOM 744 N N . ARG A 1 96 ? -6.399 -7.423 14.455 1.00 94.56 96 ARG A N 1
ATOM 745 C CA . ARG A 1 96 ? -5.603 -8.157 15.454 1.00 94.56 96 ARG A CA 1
ATOM 746 C C . ARG A 1 96 ? -4.125 -7.750 15.493 1.00 94.56 96 ARG A C 1
ATOM 748 O O . ARG A 1 96 ? -3.470 -7.992 16.507 1.00 94.56 96 ARG A O 1
ATOM 755 N N . PHE A 1 97 ? -3.601 -7.200 14.397 1.00 95.00 97 PHE A N 1
ATOM 756 C CA . PHE A 1 97 ? -2.182 -6.868 14.219 1.00 95.00 97 PHE A CA 1
ATOM 757 C C . PHE A 1 97 ? -1.889 -5.372 14.304 1.00 95.00 97 PHE A C 1
ATOM 759 O O . PHE A 1 97 ? -0.721 -4.988 14.395 1.00 95.00 97 PHE A O 1
ATOM 766 N N . ILE A 1 98 ? -2.927 -4.538 14.269 1.00 95.44 98 ILE A N 1
ATOM 767 C CA . ILE A 1 98 ? -2.795 -3.090 14.154 1.00 95.44 98 ILE A CA 1
ATOM 768 C C . ILE A 1 98 ? -3.410 -2.362 15.338 1.00 95.44 98 ILE A C 1
ATOM 770 O O . ILE A 1 98 ? -4.364 -2.822 15.960 1.00 95.44 98 ILE A O 1
ATOM 774 N N . GLU A 1 99 ? -2.879 -1.180 15.577 1.00 94.69 99 GLU A N 1
ATOM 775 C CA . GLU A 1 99 ? -3.478 -0.147 16.400 1.00 94.69 99 GLU A CA 1
ATOM 776 C C . GLU A 1 99 ? -3.839 1.020 15.484 1.00 94.69 99 GLU A C 1
ATOM 778 O O . GLU A 1 99 ? -3.081 1.363 14.571 1.00 94.69 99 GLU A O 1
ATOM 783 N N . VAL A 1 100 ? -5.033 1.576 15.683 1.00 93.69 100 VAL A N 1
ATOM 784 C CA . VAL A 1 100 ? -5.536 2.696 14.889 1.00 93.69 100 VAL A CA 1
ATOM 785 C C . VAL A 1 100 ? -5.825 3.844 15.834 1.00 93.69 100 VAL A C 1
ATOM 787 O O . VAL A 1 100 ? -6.632 3.693 16.752 1.00 93.69 100 VAL A O 1
ATOM 790 N N . THR A 1 101 ? -5.189 4.980 15.583 1.00 92.38 101 THR A N 1
ATOM 791 C CA . THR A 1 101 ? -5.428 6.232 16.295 1.00 92.38 101 THR A CA 1
ATOM 792 C C . THR A 1 101 ? -5.982 7.271 15.318 1.00 92.38 101 THR A C 1
ATOM 794 O O . THR A 1 101 ? -5.617 7.261 14.137 1.00 92.38 101 THR A O 1
ATOM 797 N N . PRO A 1 102 ? -6.885 8.163 15.756 1.00 87.44 102 PRO A N 1
ATOM 798 C CA . PRO A 1 102 ? -7.206 9.363 14.988 1.00 87.44 102 PRO A CA 1
ATOM 799 C C . PRO A 1 102 ? -5.910 10.129 14.686 1.00 87.44 102 PRO A C 1
ATOM 801 O O . PRO A 1 102 ? -5.061 10.235 15.574 1.00 87.44 102 PRO A O 1
ATOM 804 N N . ALA A 1 103 ? -5.733 10.558 13.433 1.00 74.62 103 ALA A N 1
ATOM 805 C CA . ALA A 1 103 ? -4.558 11.322 13.007 1.00 74.62 103 ALA A CA 1
ATOM 806 C C . ALA A 1 103 ? -4.685 12.809 13.354 1.00 74.62 103 ALA A C 1
ATOM 808 O O . ALA A 1 103 ? -5.835 13.307 13.383 1.00 74.62 103 ALA A O 1
#

Mean predicted aligned error: 4.39 Å

pLDDT: mean 93.22, std 3.81, range [68.25, 96.62]

Radius of gyration: 17.33 Å; Cα contacts (8 Å, |Δi|>4): 152; chains: 1; bounding box: 33×26×51 Å

Nearest PDB structures (foldseek):
  8qpp-assembly1_x  TM=8.422E-01  e=8.917E-02  Bacillus subtilis
  7s9u-assembly1_Z  TM=8.319E-01  e=1.151E+00  Bacillus subtilis
  2gvk-assembly1_A  TM=2.734E-01  e=2.369E+00  Bacteroides thetaiotaomicron VPI-5482
  7xn7-assembly1_W  TM=2.927E-01  e=3.289E+00  Komagataella phaffii

Sequence (103 aa):
MDIQIGTNVQVKVVKQPTNEAAIKTLRRVLAKDESIKAEKKRLDKVADSKLRYKTRGGRPWIQRMVKIHPAQGVQGEQGVIFASADVINDLKSVSRFIEVTPA

Foldseek 3Di:
DDDDAFFKKKKAQAAFDPDVVLQVLLLVQQCQAPVQVVVQVVQVVVQVVPWDWDDDPNDTDIDTDDRDRPRRSGHGDMGIHHRHPVSVVSCVVNVVRMDMDGD

Solvent-accessible surface area (backbone atoms only — not comparable to full-atom values): 5932 Å² total; per-residue (Å²): 136,93,72,66,74,79,38,56,31,30,39,32,27,74,39,69,62,90,47,69,69,50,26,54,49,42,22,58,52,46,47,60,11,67,70,45,41,53,50,43,54,53,51,52,53,56,38,62,76,57,56,42,80,43,76,55,94,90,37,86,38,81,46,71,60,84,85,80,68,83,52,73,40,47,55,75,45,67,39,57,31,70,28,42,72,68,49,50,54,53,46,62,77,40,46,91,29,43,46,78,43,83,97

Secondary structure (DSSP, 8-state):
----TT-EEEEEE-S---SHHHHHHHHHHHTTSHHHHHHHHHHHHHHHHT-EEEEETTEEEEEPPPPPPS----TT-EEEEE--HHHHHHHHHHTTTEEEEE-